Protein AF-A0A8C5P7H6-F1 (afdb_monomer_lite)

Foldseek 3Di:
DDDPPPPPVVVVVVVVLVVVLPDDCPDPVNVVVVLVVLAVVLVVCVVRVVDDDQQPFEDQAADDPDPPDWHDHPNHTHHYDQWDADPNDIAGSDSDCPVVVVVVVVVVVVVVVVVD

pLDDT: mean 71.84, std 12.68, range [38.44, 90.81]

InterPro domains:
  IPR000477 Reverse transcriptase domain [PS50878] (1-116)

Radius of gyration: 18.1 Å; chains: 1; bounding box: 44×23×55 Å

Secondary structure (DSSP, 8-state):
----TT-THHHHHHHHHHHTT-----SHHHHHHHHHHHHHHHHHHHHTT----TTT-EEE--STT------EETTEEPEEESEEEETTEEEETT--THHHHHHHHHHHHHHHTT--

Sequence (116 aa):
SGVPQGSVIGPILFNLFINDLEIGIESHQDVTSLQGDLDKLGDWALKWQMRFNLDKCKVMHFGVKNTQVIYTLNGTELGKSKQEKDLGIIIDFKLSNNVQCQTAAAKASKVLSFLG

Organism: NCBI:txid445787

Structure (mmCIF, N/CA/C/O backbone):
data_AF-A0A8C5P7H6-F1
#
_entry.id   AF-A0A8C5P7H6-F1
#
loop_
_atom_site.group_PDB
_atom_site.id
_atom_site.type_symbol
_atom_site.label_atom_id
_atom_site.label_alt_id
_atom_site.label_comp_id
_atom_site.label_asym_id
_atom_site.label_entity_id
_atom_site.label_seq_id
_atom_site.pdbx_PDB_ins_code
_atom_site.Cartn_x
_atom_site.Cartn_y
_atom_site.Cartn_z
_atom_site.occupancy
_atom_site.B_iso_or_equiv
_atom_site.auth_seq_id
_atom_site.auth_comp_id
_atom_site.auth_asym_id
_atom_site.auth_atom_id
_atom_site.pdbx_PDB_model_num
ATOM 1 N N . SER A 1 1 ? -28.343 -5.628 -7.452 1.00 38.44 1 SER A N 1
ATOM 2 C CA . SER A 1 1 ? -28.454 -4.391 -8.242 1.00 38.44 1 SER A CA 1
ATOM 3 C C . SER A 1 1 ? -27.068 -3.974 -8.672 1.00 38.44 1 SER A C 1
ATOM 5 O O . SER A 1 1 ? -26.270 -3.612 -7.821 1.00 38.44 1 SER A O 1
ATOM 7 N N . GLY A 1 2 ? -26.744 -4.183 -9.951 1.00 43.66 2 GLY A N 1
ATOM 8 C CA . GLY A 1 2 ? -25.440 -3.828 -10.510 1.00 43.66 2 GLY A CA 1
ATOM 9 C C . GLY A 1 2 ? -25.240 -2.317 -10.497 1.00 43.66 2 GLY A C 1
ATOM 10 O O . GLY A 1 2 ? -26.204 -1.565 -10.642 1.00 43.66 2 GLY A O 1
ATOM 11 N N . VAL A 1 3 ? -23.997 -1.894 -10.283 1.00 41.62 3 VAL A N 1
ATOM 12 C CA . VAL A 1 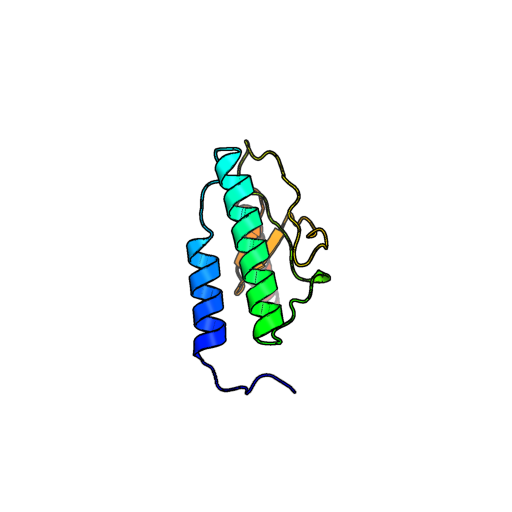3 ? -23.591 -0.487 -10.342 1.00 41.62 3 VAL A CA 1
ATOM 13 C C . VAL A 1 3 ? -24.057 0.101 -11.682 1.00 41.62 3 VAL A C 1
ATOM 15 O O . VAL A 1 3 ? -23.818 -0.531 -12.714 1.00 41.62 3 VAL A O 1
ATOM 18 N N . PRO A 1 4 ? -24.706 1.280 -11.708 1.00 39.12 4 PRO A N 1
ATOM 19 C CA . PRO A 1 4 ? -25.029 1.955 -12.956 1.00 39.12 4 PRO A CA 1
ATOM 20 C C . PRO A 1 4 ? -23.724 2.226 -13.706 1.00 39.12 4 PRO A C 1
ATOM 22 O O . PRO A 1 4 ? -22.885 3.016 -13.262 1.00 39.12 4 PRO A O 1
ATOM 25 N N . GLN A 1 5 ? -23.523 1.527 -14.820 1.00 43.78 5 GLN A N 1
ATOM 26 C CA . GLN A 1 5 ? -22.376 1.708 -15.699 1.00 43.78 5 GLN A CA 1
ATOM 27 C C . GLN A 1 5 ? -22.516 3.076 -16.384 1.00 43.78 5 GLN A C 1
ATOM 29 O O . GLN A 1 5 ? -23.107 3.205 -17.449 1.00 43.78 5 GLN A O 1
ATOM 34 N N . GLY A 1 6 ? -22.045 4.114 -15.697 1.00 47.31 6 GLY A N 1
ATOM 35 C CA . GLY A 1 6 ? -22.173 5.516 -16.102 1.00 47.31 6 GLY A CA 1
ATOM 36 C C . GLY A 1 6 ? -21.444 6.505 -15.186 1.00 47.31 6 GLY A C 1
ATOM 37 O O . GLY A 1 6 ? -21.238 7.652 -15.568 1.00 47.31 6 GLY A O 1
ATOM 38 N N . SER A 1 7 ? -20.988 6.081 -14.002 1.00 54.19 7 SER A N 1
ATOM 39 C CA . SER A 1 7 ? -20.152 6.931 -13.154 1.00 54.19 7 SER A CA 1
ATOM 40 C C . SER A 1 7 ? -18.692 6.858 -13.604 1.00 54.19 7 SER A C 1
ATOM 42 O O . SER A 1 7 ? -17.914 6.046 -13.109 1.00 54.19 7 SER A O 1
ATOM 44 N N . VAL A 1 8 ? -18.307 7.741 -14.529 1.00 52.78 8 VAL A N 1
ATOM 45 C CA . VAL A 1 8 ? -16.895 8.045 -14.858 1.00 52.78 8 VAL A CA 1
ATOM 46 C C . VAL A 1 8 ? -16.083 8.414 -13.607 1.00 52.78 8 VAL A C 1
ATOM 48 O O . VAL A 1 8 ? -14.866 8.278 -13.587 1.00 52.78 8 VAL A O 1
ATOM 51 N N . ILE A 1 9 ? -16.773 8.815 -12.537 1.00 56.66 9 ILE A N 1
ATOM 52 C CA . ILE A 1 9 ? -16.209 9.207 -11.250 1.00 56.66 9 ILE A CA 1
ATOM 53 C C . ILE A 1 9 ? -15.735 7.995 -10.433 1.00 56.66 9 ILE A C 1
ATOM 55 O O . ILE A 1 9 ? -14.771 8.130 -9.696 1.00 56.66 9 ILE A O 1
ATOM 59 N N . GLY A 1 10 ? -16.339 6.808 -10.568 1.00 61.69 10 GLY A N 1
ATOM 60 C CA . GLY A 1 10 ? -15.924 5.614 -9.811 1.00 61.69 10 GLY A CA 1
ATOM 61 C C . GLY A 1 10 ? -14.480 5.174 -10.109 1.00 61.69 10 GLY A C 1
ATOM 62 O O . GLY A 1 10 ? -13.680 5.075 -9.181 1.00 61.69 10 GLY A O 1
ATOM 63 N N . PRO A 1 11 ? -14.110 4.971 -11.389 1.00 60.47 11 PRO A N 1
ATOM 64 C CA . PRO A 1 11 ? -12.733 4.678 -11.788 1.00 60.47 11 PRO A CA 1
ATOM 65 C C . PRO A 1 11 ? -11.761 5.831 -11.509 1.00 60.47 11 PRO A C 1
ATOM 67 O O . PRO A 1 11 ? -10.609 5.583 -11.174 1.00 60.47 11 PRO A O 1
ATOM 70 N N . ILE A 1 12 ? -12.214 7.088 -11.620 1.00 57.47 12 ILE A N 1
ATOM 71 C CA . ILE A 1 12 ? -11.381 8.262 -11.322 1.00 57.47 12 ILE A CA 1
ATOM 72 C C . ILE A 1 12 ? -11.096 8.359 -9.822 1.00 57.47 12 ILE A C 1
ATOM 74 O O . ILE A 1 12 ? -9.944 8.538 -9.461 1.00 57.47 12 ILE A O 1
ATOM 78 N N . LEU A 1 13 ? -12.097 8.190 -8.954 1.00 57.94 13 LEU A N 1
ATOM 79 C CA . LEU A 1 13 ? -11.914 8.136 -7.500 1.00 57.94 13 LEU A CA 1
ATOM 80 C C . LEU A 1 13 ? -11.026 6.963 -7.103 1.00 57.94 13 LEU A C 1
ATOM 82 O O . LEU A 1 13 ? -10.156 7.144 -6.267 1.00 57.94 13 LEU A O 1
ATOM 86 N N . PHE A 1 14 ? -11.203 5.792 -7.720 1.00 59.88 14 PHE A N 1
ATOM 87 C CA . PHE A 1 14 ? -10.327 4.645 -7.488 1.00 59.88 14 PHE A CA 1
ATOM 88 C C . PHE A 1 14 ? -8.872 4.963 -7.862 1.00 59.88 14 PHE A C 1
ATOM 90 O O . PHE A 1 14 ? -7.981 4.744 -7.051 1.00 59.88 14 PHE A O 1
ATOM 97 N N . ASN A 1 15 ? -8.629 5.554 -9.037 1.00 55.16 15 ASN A N 1
ATOM 98 C CA . ASN A 1 15 ? -7.283 5.952 -9.460 1.00 55.16 15 ASN A CA 1
ATOM 99 C C . ASN A 1 15 ? -6.697 7.081 -8.595 1.00 55.16 15 ASN A C 1
ATOM 101 O O . ASN A 1 15 ? -5.515 7.037 -8.280 1.00 55.16 15 ASN A O 1
ATOM 105 N N . LEU A 1 16 ? -7.498 8.074 -8.189 1.00 53.09 16 LEU A N 1
ATOM 106 C CA . LEU A 1 16 ? -7.054 9.157 -7.303 1.00 53.09 16 LEU A CA 1
ATOM 107 C C . LEU A 1 16 ? -6.661 8.603 -5.926 1.00 53.09 16 LEU A C 1
ATOM 109 O O . LEU A 1 16 ? -5.624 8.965 -5.390 1.00 53.09 16 LEU A O 1
ATOM 113 N N . PHE A 1 17 ? -7.453 7.665 -5.401 1.00 55.91 17 PHE A N 1
ATOM 114 C CA . PHE A 1 17 ? -7.213 7.035 -4.104 1.00 55.91 17 PHE A CA 1
ATOM 115 C C . PHE A 1 17 ? -6.000 6.096 -4.131 1.00 55.91 17 PHE A C 1
ATOM 117 O O . PHE A 1 17 ? -5.252 6.050 -3.167 1.00 55.91 17 PHE A O 1
ATOM 124 N N . ILE A 1 18 ? -5.769 5.372 -5.233 1.00 55.91 18 ILE A N 1
ATOM 125 C CA . ILE A 1 18 ? -4.561 4.549 -5.422 1.00 55.91 18 ILE A CA 1
ATOM 126 C C . ILE A 1 18 ? -3.310 5.433 -5.566 1.00 55.91 18 ILE A C 1
ATOM 128 O O . ILE A 1 18 ? -2.271 5.088 -5.010 1.00 55.91 18 ILE A O 1
ATOM 132 N N . ASN A 1 19 ? -3.402 6.572 -6.261 1.00 53.41 19 ASN A N 1
ATOM 133 C CA . ASN A 1 19 ? -2.280 7.508 -6.408 1.00 53.41 19 ASN A CA 1
ATOM 134 C C . ASN A 1 19 ? -1.898 8.186 -5.080 1.00 53.41 19 ASN A C 1
ATOM 136 O O . ASN A 1 19 ? -0.717 8.399 -4.830 1.00 53.41 19 ASN A O 1
ATOM 140 N N . ASP A 1 20 ? -2.867 8.466 -4.204 1.00 52.66 20 ASP A N 1
ATOM 141 C CA . ASP A 1 20 ? -2.605 9.036 -2.872 1.00 52.66 20 ASP A CA 1
ATOM 142 C C . ASP A 1 20 ? -2.057 7.998 -1.862 1.00 52.66 20 ASP A C 1
ATOM 144 O O . ASP A 1 20 ? -1.642 8.365 -0.763 1.00 52.66 20 ASP A O 1
ATOM 148 N N . LEU A 1 21 ? -2.012 6.706 -2.223 1.00 55.91 21 LEU A N 1
ATOM 149 C CA . LEU A 1 21 ? -1.440 5.627 -1.403 1.00 55.91 21 LEU A CA 1
ATOM 150 C C . LEU A 1 21 ? 0.067 5.402 -1.638 1.00 55.91 21 LEU A C 1
ATOM 152 O O . LEU A 1 21 ? 0.640 4.488 -1.038 1.00 55.91 21 LEU A O 1
ATOM 156 N N . GLU A 1 22 ? 0.744 6.232 -2.444 1.00 55.81 22 GLU A N 1
ATOM 157 C CA . GLU A 1 22 ? 2.217 6.267 -2.538 1.00 55.81 22 GLU A CA 1
ATOM 158 C C . GLU A 1 22 ? 2.855 6.889 -1.277 1.00 55.81 22 GLU A C 1
ATOM 160 O O . GLU A 1 22 ? 3.618 7.852 -1.331 1.00 55.81 22 GLU A O 1
ATOM 165 N N . ILE A 1 23 ? 2.554 6.339 -0.102 1.00 56.19 23 ILE A N 1
ATOM 166 C CA . ILE A 1 23 ? 3.201 6.728 1.150 1.00 56.19 23 ILE A CA 1
ATOM 167 C C . ILE A 1 23 ? 4.306 5.713 1.436 1.00 56.19 23 ILE A C 1
ATOM 169 O O . ILE A 1 23 ? 4.063 4.517 1.615 1.00 56.19 23 ILE A O 1
ATOM 173 N N . GLY A 1 24 ? 5.550 6.193 1.464 1.00 62.62 24 GLY A N 1
ATOM 174 C CA . GLY A 1 24 ? 6.681 5.417 1.956 1.00 62.62 24 GLY A CA 1
ATOM 175 C C . GLY A 1 24 ? 6.421 5.003 3.402 1.00 62.62 24 GLY A C 1
ATOM 176 O O . GLY A 1 24 ? 6.344 5.845 4.287 1.00 62.62 24 GLY A O 1
ATOM 177 N N . ILE A 1 25 ? 6.254 3.703 3.638 1.00 68.25 25 ILE A N 1
ATOM 178 C CA . ILE A 1 25 ? 6.032 3.163 4.981 1.00 68.25 25 ILE A CA 1
ATOM 179 C C . ILE A 1 25 ? 7.386 3.102 5.689 1.00 68.25 25 ILE A C 1
ATOM 181 O O . ILE A 1 25 ? 8.155 2.157 5.488 1.00 68.25 25 ILE A O 1
ATOM 185 N N . GLU A 1 26 ? 7.689 4.113 6.498 1.00 69.62 26 GLU A N 1
ATOM 186 C CA . GLU A 1 26 ? 8.960 4.217 7.226 1.00 69.62 26 GLU A CA 1
ATOM 187 C C . GLU A 1 26 ? 8.801 3.890 8.717 1.00 69.62 26 GLU A C 1
ATOM 189 O O . GLU A 1 26 ? 9.773 3.524 9.385 1.00 69.62 26 GLU A O 1
ATOM 194 N N . SER A 1 27 ? 7.573 3.960 9.239 1.00 73.19 27 SER A N 1
ATOM 195 C CA . SER A 1 27 ? 7.264 3.798 10.658 1.00 73.19 27 SER A CA 1
ATOM 196 C C . SER A 1 27 ? 6.086 2.849 10.929 1.00 73.19 27 SER A C 1
ATOM 198 O O . SER A 1 27 ? 5.267 2.540 10.065 1.00 73.19 27 SER A O 1
ATOM 200 N N . HIS A 1 28 ? 5.959 2.401 12.185 1.00 77.56 28 HIS A N 1
ATOM 201 C CA . HIS A 1 28 ? 4.791 1.633 12.649 1.00 77.56 28 HIS A CA 1
ATOM 202 C C . HIS A 1 28 ? 3.473 2.427 12.555 1.00 77.56 28 HIS A C 1
ATOM 204 O O . HIS A 1 28 ? 2.395 1.835 12.455 1.00 77.56 28 HIS A O 1
ATOM 210 N N . GLN A 1 29 ? 3.544 3.759 12.595 1.00 79.88 29 GLN A N 1
ATOM 211 C CA . GLN A 1 29 ? 2.371 4.623 12.465 1.00 79.88 29 GLN A CA 1
ATOM 212 C C . GLN A 1 29 ? 1.846 4.627 11.029 1.00 79.88 29 GLN A C 1
ATOM 214 O O . GLN A 1 29 ? 0.631 4.618 10.840 1.00 79.88 29 GLN A O 1
ATOM 219 N N . ASP A 1 30 ? 2.730 4.532 10.036 1.00 79.31 30 ASP A N 1
ATOM 220 C CA . ASP A 1 30 ? 2.346 4.472 8.620 1.00 79.31 30 ASP A CA 1
ATOM 221 C C . ASP A 1 30 ? 1.632 3.158 8.305 1.00 79.31 30 ASP A C 1
ATOM 223 O O . ASP A 1 30 ? 0.591 3.150 7.655 1.00 79.31 30 ASP A O 1
ATOM 227 N N . VAL A 1 31 ? 2.132 2.046 8.858 1.00 81.81 31 VAL A N 1
ATOM 228 C CA . VAL A 1 31 ? 1.478 0.729 8.769 1.00 81.81 31 VAL A CA 1
ATOM 229 C C . VAL A 1 31 ? 0.054 0.786 9.324 1.00 81.81 31 VAL A C 1
ATOM 231 O O . VAL A 1 31 ? -0.886 0.292 8.703 1.00 81.81 31 VAL A O 1
ATOM 234 N N . THR A 1 32 ? -0.106 1.394 10.501 1.00 85.06 32 THR A N 1
ATOM 235 C CA . THR A 1 32 ? -1.408 1.492 11.175 1.00 85.06 32 THR A CA 1
ATOM 236 C C . THR A 1 32 ? -2.354 2.418 10.411 1.00 85.06 32 THR A C 1
ATOM 238 O O . THR A 1 32 ? -3.533 2.103 10.259 1.00 85.06 32 THR A O 1
ATOM 241 N N . SER A 1 33 ? -1.836 3.532 9.890 1.00 85.25 33 SER A N 1
ATOM 242 C CA . SER A 1 33 ? -2.604 4.480 9.076 1.00 85.25 33 SER A CA 1
ATOM 243 C C . SER A 1 33 ? -3.101 3.824 7.792 1.00 85.25 33 SER A C 1
ATOM 245 O O . SER A 1 33 ? -4.293 3.889 7.500 1.00 85.25 33 SER A O 1
ATOM 247 N N . LEU A 1 34 ? -2.224 3.092 7.096 1.00 83.75 34 LEU A N 1
ATOM 248 C CA . LEU A 1 34 ? -2.576 2.364 5.881 1.00 83.75 34 LEU A CA 1
ATOM 249 C C . LEU A 1 34 ? -3.637 1.288 6.142 1.00 83.75 34 LEU A C 1
ATOM 251 O O . LEU A 1 34 ? -4.586 1.172 5.370 1.00 83.75 34 LEU A O 1
ATOM 255 N N . GLN A 1 35 ? -3.525 0.525 7.235 1.00 88.56 35 GLN A N 1
ATOM 256 C CA . GLN A 1 35 ? -4.573 -0.433 7.603 1.00 88.56 35 GLN A CA 1
ATOM 257 C C . GLN A 1 35 ? -5.908 0.280 7.872 1.00 88.56 35 GLN A C 1
ATOM 259 O O . GLN A 1 35 ? -6.940 -0.165 7.379 1.00 88.56 35 GLN A O 1
ATOM 264 N N . GLY A 1 36 ? -5.894 1.421 8.566 1.00 87.69 36 GLY A N 1
ATOM 265 C CA . GLY A 1 36 ? -7.103 2.217 8.788 1.00 87.69 36 GLY A CA 1
ATOM 266 C C . GLY A 1 36 ? -7.722 2.761 7.495 1.00 87.69 36 GLY A C 1
ATOM 267 O O . GLY A 1 36 ? -8.946 2.846 7.384 1.00 87.69 36 GLY A O 1
ATOM 268 N N . ASP A 1 37 ? -6.913 3.108 6.496 1.00 85.44 37 ASP A N 1
ATOM 269 C CA . ASP A 1 37 ? -7.415 3.535 5.186 1.00 85.44 37 ASP A CA 1
ATOM 270 C C . ASP A 1 37 ? -7.974 2.363 4.369 1.00 85.44 37 ASP A C 1
ATOM 272 O O . ASP A 1 37 ? -9.000 2.525 3.703 1.00 85.44 37 ASP A O 1
ATOM 276 N N . LEU A 1 38 ? -7.387 1.165 4.483 1.00 86.19 38 LEU A N 1
ATOM 277 C CA . LEU A 1 38 ? -7.961 -0.064 3.926 1.00 86.19 38 LEU A CA 1
ATOM 278 C C . LEU A 1 38 ? -9.315 -0.399 4.559 1.00 86.19 38 LEU A C 1
ATOM 280 O O . LEU A 1 38 ? -10.237 -0.792 3.842 1.00 86.19 38 LEU A O 1
ATOM 284 N N . ASP A 1 39 ? -9.468 -0.195 5.866 1.00 89.50 39 ASP A N 1
ATOM 285 C CA . ASP A 1 39 ? -10.738 -0.423 6.560 1.00 89.50 39 ASP A CA 1
ATOM 286 C C . ASP A 1 39 ? -11.819 0.547 6.057 1.00 89.50 39 ASP A C 1
ATOM 288 O O . ASP A 1 39 ? -12.905 0.120 5.656 1.00 89.50 39 ASP A O 1
ATOM 292 N N . LYS A 1 40 ? -11.497 1.846 5.944 1.00 86.12 40 LYS A N 1
ATOM 293 C CA . LYS A 1 40 ? -12.403 2.851 5.348 1.00 86.12 40 LYS A CA 1
ATOM 294 C C . LYS A 1 40 ? -12.759 2.515 3.900 1.00 86.12 40 LYS A C 1
ATOM 296 O O . LYS A 1 40 ? -13.897 2.733 3.479 1.00 86.12 40 LYS A O 1
ATOM 301 N N . LEU A 1 41 ? -11.797 2.007 3.128 1.00 83.25 41 LEU A N 1
ATOM 302 C CA . LEU A 1 41 ? -12.008 1.593 1.742 1.00 83.25 41 LEU A CA 1
ATOM 303 C C . LEU A 1 41 ? -12.950 0.383 1.667 1.00 83.25 41 LEU A C 1
ATOM 305 O O . LEU A 1 41 ? -13.848 0.354 0.820 1.00 83.25 41 LEU A O 1
ATOM 309 N N . GLY A 1 42 ? -12.781 -0.583 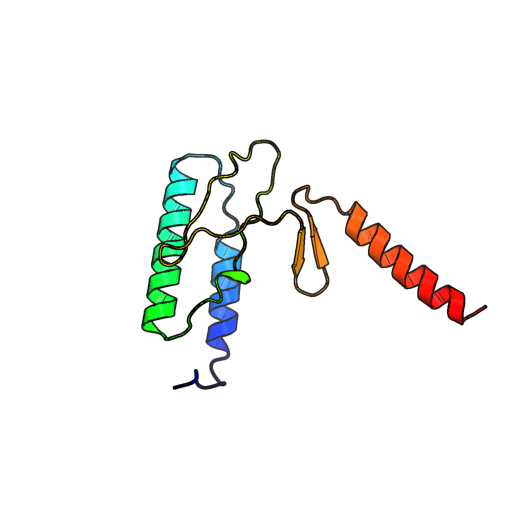2.570 1.00 85.69 42 GLY A N 1
ATOM 310 C CA . GLY A 1 42 ? -13.682 -1.718 2.749 1.00 85.69 42 GLY A CA 1
ATOM 311 C C . GLY A 1 42 ? -15.110 -1.275 3.071 1.00 85.69 42 GLY A C 1
ATOM 312 O O . GLY A 1 42 ? -16.053 -1.657 2.368 1.00 85.69 42 GLY A O 1
ATOM 313 N N . ASP A 1 43 ? -15.263 -0.382 4.048 1.00 86.56 43 ASP A N 1
ATOM 314 C CA . ASP A 1 43 ? -16.553 0.188 4.448 1.00 86.56 43 ASP A CA 1
ATOM 315 C C . ASP A 1 43 ? -17.220 0.973 3.314 1.00 86.56 43 ASP A C 1
ATOM 317 O O . ASP A 1 43 ? -18.423 0.828 3.064 1.00 86.56 43 ASP A O 1
ATOM 321 N N . TRP A 1 44 ? -16.450 1.781 2.581 1.00 84.75 44 TRP A N 1
ATOM 322 C CA . TRP A 1 44 ? -16.937 2.499 1.405 1.00 84.75 44 TRP A CA 1
ATOM 323 C C . TRP A 1 44 ? -17.437 1.519 0.338 1.00 84.75 44 TRP A C 1
ATOM 325 O O . TRP A 1 44 ? -18.562 1.654 -0.151 1.00 84.75 44 TRP A O 1
ATOM 335 N N . ALA A 1 45 ? -16.658 0.486 0.023 1.00 83.75 45 ALA A N 1
ATOM 336 C CA . ALA A 1 45 ? -17.041 -0.535 -0.945 1.00 83.75 45 ALA A CA 1
ATOM 337 C C . ALA A 1 45 ? -18.320 -1.279 -0.533 1.00 83.75 45 ALA A C 1
ATOM 339 O O . ALA A 1 45 ? -19.191 -1.528 -1.373 1.00 83.75 45 ALA A O 1
ATOM 340 N N . LEU A 1 46 ? -18.485 -1.588 0.755 1.00 83.50 46 LEU A N 1
ATOM 341 C CA . LEU A 1 46 ? -19.716 -2.180 1.281 1.00 83.50 46 LEU A CA 1
ATOM 342 C C . LEU A 1 46 ? -20.904 -1.218 1.153 1.00 83.50 46 LEU A C 1
ATOM 344 O O . LEU A 1 46 ? -21.960 -1.611 0.642 1.00 83.50 46 LEU A O 1
ATOM 348 N N . LYS A 1 47 ? -20.724 0.048 1.545 1.00 83.19 47 LYS A N 1
ATOM 349 C CA . LYS A 1 47 ? -21.753 1.097 1.478 1.00 83.19 47 LYS A CA 1
ATOM 350 C C . LYS A 1 47 ? -22.267 1.311 0.057 1.00 83.19 47 LYS A C 1
ATOM 352 O O . LYS A 1 47 ? -23.474 1.417 -0.147 1.00 83.19 47 LYS A O 1
ATOM 357 N N . TRP A 1 48 ? -21.369 1.332 -0.923 1.00 81.81 48 TRP A N 1
ATOM 358 C CA . TRP A 1 48 ? -21.710 1.550 -2.331 1.00 81.81 48 TRP A CA 1
ATOM 359 C C . TRP A 1 48 ? -21.979 0.254 -3.108 1.00 81.81 48 TRP A C 1
ATOM 361 O O . TRP A 1 48 ? -22.179 0.299 -4.319 1.00 81.81 48 TRP A O 1
ATOM 371 N N . GLN A 1 49 ? -22.022 -0.898 -2.425 1.00 81.06 49 GLN A N 1
ATOM 372 C CA . GLN A 1 49 ? -22.226 -2.224 -3.029 1.00 81.06 49 GLN A CA 1
ATOM 373 C C . GLN A 1 49 ? -21.185 -2.569 -4.114 1.00 81.06 49 GLN A C 1
ATOM 375 O O . GLN A 1 49 ? -21.436 -3.378 -5.007 1.00 81.06 49 GLN A O 1
ATOM 380 N N . MET A 1 50 ? -19.990 -1.991 -4.008 1.00 79.50 50 MET A N 1
ATOM 381 C CA . MET A 1 50 ? -18.836 -2.218 -4.876 1.00 79.50 50 MET A CA 1
ATOM 382 C C . MET A 1 50 ? -17.867 -3.203 -4.217 1.00 79.50 50 MET A C 1
ATOM 384 O O . MET A 1 50 ? -16.735 -2.859 -3.898 1.00 79.50 50 MET A O 1
ATOM 388 N N . ARG A 1 51 ? -18.320 -4.439 -3.970 1.00 77.94 51 ARG A N 1
ATOM 389 C CA . ARG A 1 51 ? -17.506 -5.455 -3.282 1.00 77.94 51 ARG A CA 1
ATOM 390 C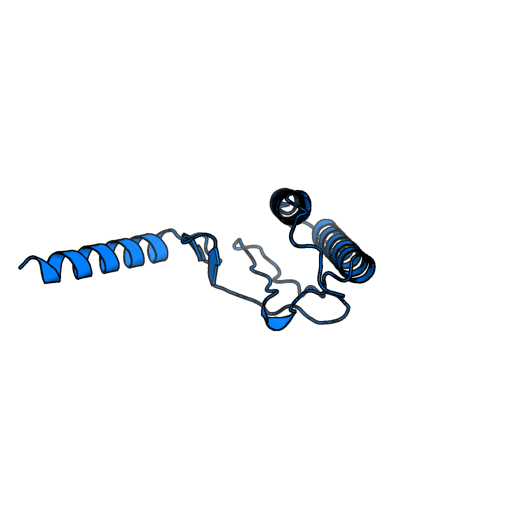 C . ARG A 1 51 ? -16.206 -5.736 -4.041 1.00 77.94 51 ARG A C 1
ATOM 392 O O . ARG A 1 51 ? -16.235 -6.042 -5.232 1.00 77.94 51 ARG A O 1
ATOM 399 N N . PHE A 1 52 ? -15.085 -5.704 -3.326 1.00 79.69 52 PHE A N 1
ATOM 400 C CA . PHE A 1 52 ? -13.793 -6.111 -3.865 1.00 79.69 52 PHE A CA 1
ATOM 401 C C . PHE A 1 52 ? -13.722 -7.626 -4.072 1.00 79.69 52 PHE A C 1
ATOM 403 O O . PHE A 1 52 ? -14.271 -8.406 -3.293 1.00 79.69 52 PHE A O 1
ATOM 410 N N . ASN A 1 53 ? -13.011 -8.040 -5.121 1.00 81.25 53 ASN A N 1
ATOM 411 C CA . ASN A 1 53 ? -12.605 -9.427 -5.291 1.00 81.25 53 ASN A CA 1
ATOM 412 C C . ASN A 1 53 ? -11.283 -9.633 -4.544 1.00 81.25 53 ASN A C 1
ATOM 414 O O . ASN A 1 53 ? -10.226 -9.255 -5.048 1.00 81.25 53 ASN A O 1
ATOM 418 N N . LEU A 1 54 ? -11.366 -10.227 -3.356 1.00 82.50 54 LEU A N 1
ATOM 419 C CA . LEU A 1 54 ? -10.231 -10.399 -2.450 1.00 82.50 54 LEU A CA 1
ATOM 420 C C . LEU A 1 54 ? -9.119 -11.274 -3.046 1.00 82.50 54 LEU A C 1
ATOM 422 O O . LEU A 1 54 ? -7.953 -10.991 -2.806 1.00 82.50 54 LEU A O 1
ATOM 426 N N . ASP A 1 55 ? -9.444 -12.234 -3.918 1.00 79.25 55 ASP A N 1
ATOM 427 C CA . ASP A 1 55 ? -8.438 -13.057 -4.610 1.00 79.25 55 ASP A CA 1
ATOM 428 C C . ASP A 1 55 ? -7.592 -12.240 -5.600 1.00 79.25 55 ASP A C 1
ATOM 430 O O . ASP A 1 55 ? -6.462 -12.604 -5.942 1.00 79.25 55 ASP A O 1
ATOM 434 N N . LYS A 1 56 ? -8.146 -11.125 -6.094 1.00 78.94 56 LYS A N 1
ATOM 435 C CA . LYS A 1 56 ? -7.449 -10.182 -6.979 1.00 78.94 56 LYS A CA 1
ATOM 436 C C . LYS A 1 56 ? -6.753 -9.059 -6.215 1.00 78.94 56 LYS A C 1
ATOM 438 O O . LYS A 1 56 ? -5.861 -8.430 -6.776 1.00 78.94 56 LYS A O 1
ATOM 443 N N . CYS A 1 57 ? -7.139 -8.803 -4.968 1.00 83.19 57 CYS A N 1
ATOM 444 C CA . CYS A 1 57 ? -6.503 -7.805 -4.121 1.00 83.19 57 CYS A CA 1
ATOM 445 C C . CYS A 1 57 ? -5.211 -8.384 -3.541 1.00 83.19 57 CYS A C 1
ATOM 447 O O . CYS A 1 57 ? -5.228 -9.326 -2.751 1.00 83.19 57 CYS A O 1
ATOM 449 N N . LYS A 1 58 ? -4.074 -7.813 -3.938 1.00 82.06 58 LYS A N 1
ATOM 450 C CA . LYS A 1 58 ? -2.761 -8.261 -3.479 1.00 82.06 58 LYS A CA 1
ATOM 451 C C . LYS A 1 58 ? -1.945 -7.095 -2.962 1.00 82.06 58 LYS A C 1
ATOM 453 O O . LYS A 1 58 ? -2.028 -5.990 -3.490 1.00 82.06 58 LYS A O 1
ATOM 458 N N . VAL A 1 59 ? -1.108 -7.376 -1.976 1.00 82.25 59 VAL A N 1
ATOM 459 C CA . VAL A 1 59 ? -0.117 -6.437 -1.458 1.00 82.25 59 VAL A CA 1
ATOM 460 C C . VAL A 1 59 ? 1.220 -6.733 -2.121 1.00 82.25 59 VAL A C 1
ATOM 462 O O . VAL A 1 59 ? 1.707 -7.869 -2.102 1.00 82.25 59 VAL A O 1
ATOM 465 N N . MET A 1 60 ? 1.826 -5.701 -2.699 1.00 79.31 60 MET A N 1
ATOM 466 C CA . MET A 1 60 ? 3.203 -5.741 -3.173 1.00 79.31 60 MET A CA 1
ATOM 467 C C . MET A 1 60 ? 4.056 -4.842 -2.285 1.00 79.31 60 MET A C 1
ATOM 469 O O . MET A 1 60 ? 3.751 -3.672 -2.087 1.00 79.31 60 MET A O 1
ATOM 473 N N . HIS A 1 61 ? 5.126 -5.409 -1.736 1.00 79.19 61 HIS A N 1
ATOM 474 C CA . HIS A 1 61 ? 6.048 -4.695 -0.863 1.00 79.19 61 HIS A CA 1
ATOM 475 C C . HIS A 1 61 ? 7.282 -4.266 -1.650 1.00 79.19 61 HIS A C 1
ATOM 477 O O . HIS A 1 61 ? 8.002 -5.121 -2.169 1.00 79.19 61 HIS A O 1
ATOM 483 N N . PHE A 1 62 ? 7.547 -2.962 -1.689 1.00 73.69 62 PHE A N 1
ATOM 484 C CA . PHE A 1 62 ? 8.741 -2.391 -2.308 1.00 73.69 62 PHE A CA 1
ATOM 485 C C . PHE A 1 62 ? 9.812 -2.055 -1.265 1.00 73.69 62 PHE A C 1
ATOM 487 O O . PHE A 1 62 ? 9.503 -1.752 -0.109 1.00 73.69 62 PHE A O 1
ATOM 494 N N . GLY A 1 63 ? 11.076 -2.077 -1.695 1.00 70.25 63 GLY A N 1
ATOM 495 C CA . GLY A 1 63 ? 12.219 -1.624 -0.900 1.00 70.25 63 GLY A CA 1
ATOM 496 C C . GLY A 1 63 ? 12.859 -2.694 -0.006 1.00 70.25 63 GLY A C 1
ATOM 497 O O . GLY A 1 63 ? 12.239 -3.665 0.417 1.00 70.25 63 GLY A O 1
ATOM 498 N N . VAL A 1 64 ? 14.148 -2.504 0.289 1.00 65.50 64 VAL A N 1
ATOM 499 C CA . VAL A 1 64 ? 14.992 -3.486 1.003 1.00 65.50 64 VAL A CA 1
ATOM 500 C C . VAL A 1 64 ? 14.710 -3.526 2.511 1.00 65.50 64 VAL A C 1
ATOM 502 O O . VAL A 1 64 ? 14.910 -4.553 3.148 1.00 65.50 64 VAL A O 1
ATOM 505 N N . LYS A 1 65 ? 14.224 -2.422 3.090 1.00 67.31 65 LYS A N 1
ATOM 506 C CA . LYS A 1 65 ? 13.927 -2.293 4.529 1.00 67.31 65 LYS A CA 1
ATOM 507 C C . LYS A 1 65 ? 12.479 -2.657 4.894 1.00 67.31 65 LYS A C 1
ATOM 509 O O . LYS A 1 65 ? 12.031 -2.352 5.993 1.00 67.31 65 LYS A O 1
ATOM 514 N N . ASN A 1 66 ? 11.735 -3.275 3.977 1.00 70.75 66 ASN A N 1
ATOM 515 C CA . ASN A 1 66 ? 10.314 -3.537 4.172 1.00 70.75 66 ASN A CA 1
ATOM 516 C C . ASN A 1 66 ? 10.088 -4.713 5.138 1.00 70.75 66 ASN A C 1
ATOM 518 O O . ASN A 1 66 ? 10.577 -5.818 4.907 1.00 70.75 66 ASN A O 1
ATOM 522 N N . THR A 1 67 ? 9.304 -4.490 6.192 1.00 71.88 67 THR A N 1
ATOM 523 C CA . THR A 1 67 ? 8.941 -5.500 7.203 1.00 71.88 67 THR A CA 1
ATOM 524 C C . THR A 1 67 ? 7.891 -6.508 6.720 1.00 71.88 67 THR A C 1
ATOM 526 O O . THR A 1 67 ? 7.560 -7.437 7.451 1.00 71.88 67 THR A O 1
ATOM 529 N N . GLN A 1 68 ? 7.387 -6.366 5.487 1.00 76.75 68 GLN A N 1
ATOM 530 C CA . GLN A 1 68 ? 6.404 -7.253 4.852 1.00 76.75 68 GLN A CA 1
ATOM 531 C C . GLN A 1 68 ? 5.159 -7.505 5.710 1.00 76.75 68 GLN A C 1
ATOM 533 O O . GLN A 1 68 ? 4.701 -8.649 5.851 1.00 76.75 68 GLN A O 1
ATOM 538 N N . VAL A 1 69 ? 4.627 -6.423 6.282 1.00 82.94 69 VAL A N 1
ATOM 539 C CA . VAL A 1 69 ? 3.424 -6.453 7.119 1.00 82.94 69 VAL A CA 1
ATOM 540 C C . VAL A 1 69 ? 2.243 -7.048 6.354 1.00 82.94 69 VAL A C 1
ATOM 542 O O . VAL A 1 69 ? 2.105 -6.867 5.147 1.00 82.94 69 VAL A O 1
ATOM 545 N N . ILE A 1 70 ? 1.409 -7.801 7.063 1.00 86.62 70 ILE A N 1
ATOM 546 C CA . ILE A 1 70 ? 0.187 -8.385 6.518 1.00 86.62 70 ILE A CA 1
ATOM 547 C C . ILE A 1 70 ? -0.938 -7.370 6.700 1.00 86.62 70 ILE A C 1
ATOM 549 O O . ILE A 1 70 ? -1.158 -6.893 7.809 1.00 86.62 70 ILE A O 1
ATOM 553 N N . TYR A 1 71 ? -1.637 -7.068 5.610 1.00 87.56 71 TYR A N 1
ATOM 554 C CA . TYR A 1 71 ? -2.821 -6.219 5.625 1.00 87.56 71 TYR A CA 1
ATOM 555 C C . TYR A 1 71 ? -4.075 -7.059 5.437 1.00 87.56 71 TYR A C 1
ATOM 557 O O . TYR A 1 71 ? -4.053 -8.099 4.768 1.00 87.56 71 TYR A O 1
ATOM 565 N N . THR A 1 72 ? -5.177 -6.574 5.995 1.00 90.00 72 THR A N 1
ATOM 566 C CA . THR A 1 72 ? -6.492 -7.195 5.839 1.00 90.00 72 THR A CA 1
ATOM 567 C C . THR A 1 72 ? -7.459 -6.238 5.157 1.00 90.00 72 THR A C 1
ATOM 569 O O . THR A 1 72 ? -7.360 -5.025 5.324 1.00 90.00 72 THR A O 1
ATOM 572 N N . LEU A 1 73 ? -8.389 -6.779 4.374 1.00 86.75 73 LEU A N 1
ATOM 573 C CA . LEU A 1 73 ? -9.488 -6.029 3.775 1.00 86.75 73 LEU A CA 1
ATOM 574 C C . LEU A 1 73 ? -10.787 -6.778 4.055 1.00 86.75 73 LEU A C 1
ATOM 576 O O . LEU A 1 73 ? -10.905 -7.963 3.739 1.00 86.75 73 LEU A O 1
ATOM 580 N N . ASN A 1 74 ? -11.761 -6.100 4.667 1.00 86.06 74 ASN A N 1
ATOM 581 C CA . ASN A 1 74 ? -13.016 -6.716 5.119 1.00 86.06 74 ASN A CA 1
ATOM 582 C C . ASN A 1 74 ? -12.789 -7.968 5.997 1.00 86.06 74 ASN A C 1
ATOM 584 O O . ASN A 1 74 ? -13.494 -8.969 5.860 1.00 86.06 74 ASN A O 1
ATOM 588 N N . GLY A 1 75 ? -11.760 -7.942 6.853 1.00 85.44 75 GLY A N 1
ATOM 589 C CA . GLY A 1 75 ? -11.392 -9.057 7.733 1.00 85.44 75 GLY A CA 1
ATOM 590 C C . GLY A 1 75 ? -10.710 -10.246 7.043 1.00 85.44 75 GLY A C 1
ATOM 591 O O . GLY A 1 75 ? -10.453 -11.250 7.700 1.00 85.44 75 GLY A O 1
ATOM 592 N N . THR A 1 76 ? -10.409 -10.158 5.743 1.00 87.88 76 THR A N 1
ATOM 593 C CA . THR A 1 76 ? -9.664 -11.194 5.008 1.00 87.88 76 THR A CA 1
ATOM 594 C C . THR A 1 76 ? -8.237 -10.734 4.743 1.00 87.88 76 THR A C 1
ATOM 596 O O . THR A 1 76 ? -8.023 -9.604 4.306 1.00 87.88 76 THR A O 1
ATOM 599 N N . GLU A 1 77 ? -7.257 -11.602 4.987 1.00 90.81 77 GLU A N 1
ATOM 600 C CA . GLU A 1 77 ? -5.848 -11.322 4.695 1.00 90.81 77 GLU A CA 1
ATOM 601 C C . GLU A 1 77 ? -5.605 -11.186 3.189 1.00 90.81 77 GLU A C 1
ATOM 603 O O . GLU A 1 77 ? -6.036 -12.021 2.391 1.00 90.81 77 GLU A O 1
ATOM 608 N N . LEU A 1 78 ? -4.891 -10.131 2.797 1.00 87.56 78 LEU A N 1
ATOM 609 C CA . LEU A 1 78 ? -4.532 -9.906 1.403 1.00 87.56 78 LEU A CA 1
ATOM 610 C C . LEU A 1 78 ? -3.320 -10.752 1.003 1.00 87.56 78 LEU A C 1
ATOM 612 O O . LEU A 1 78 ? -2.307 -10.816 1.705 1.00 87.56 78 LEU A O 1
ATOM 616 N N . GLY A 1 79 ? -3.401 -11.364 -0.178 1.00 85.12 79 GLY A N 1
ATOM 617 C CA . GLY A 1 79 ? -2.306 -12.154 -0.731 1.00 85.12 79 GLY A CA 1
ATOM 618 C C . GLY A 1 79 ? -1.085 -11.293 -1.058 1.00 85.12 79 GLY A C 1
ATOM 619 O O . GLY A 1 79 ? -1.207 -10.157 -1.512 1.00 85.12 79 GLY A O 1
ATOM 620 N N . LYS A 1 80 ? 0.120 -11.837 -0.880 1.00 85.25 80 LYS A N 1
ATOM 621 C CA . LYS A 1 80 ? 1.365 -11.153 -1.261 1.00 85.25 80 LYS A CA 1
ATOM 622 C C . LYS A 1 80 ? 1.704 -11.439 -2.723 1.00 85.25 80 LYS A C 1
ATOM 624 O O . LYS A 1 80 ? 1.684 -12.596 -3.144 1.00 85.25 80 LYS A O 1
ATOM 629 N N . SER A 1 81 ? 2.079 -10.410 -3.481 1.00 81.75 81 SER A N 1
ATOM 630 C CA . SER A 1 81 ? 2.610 -10.557 -4.842 1.00 81.75 81 SER A CA 1
ATOM 631 C C . SER A 1 81 ? 4.031 -10.019 -4.948 1.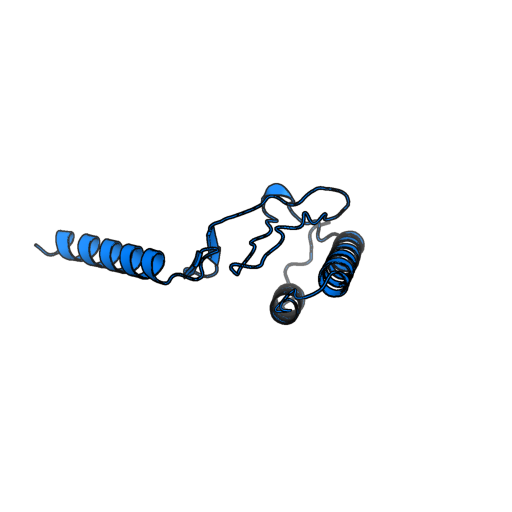00 81.75 81 SER A C 1
ATOM 633 O O . SER A 1 81 ? 4.394 -9.041 -4.301 1.00 81.75 81 SER A O 1
ATOM 635 N N . LYS A 1 82 ? 4.843 -10.666 -5.787 1.00 76.81 82 LYS A N 1
ATOM 636 C CA . LYS A 1 82 ? 6.199 -10.208 -6.135 1.00 76.81 82 LYS A CA 1
ATOM 637 C C . LYS A 1 82 ? 6.242 -9.491 -7.482 1.00 76.81 82 LYS A C 1
ATOM 639 O O . LYS A 1 82 ? 7.226 -8.831 -7.790 1.00 76.81 82 LYS A O 1
ATOM 644 N N . GLN A 1 83 ? 5.205 -9.664 -8.293 1.00 75.31 83 GLN A N 1
ATOM 645 C CA . GLN A 1 83 ? 5.119 -9.088 -9.620 1.00 75.31 83 GLN A CA 1
ATOM 646 C C . GLN A 1 83 ? 3.655 -8.925 -10.003 1.00 75.31 83 GLN A C 1
ATOM 648 O O . GLN A 1 83 ? 2.860 -9.842 -9.807 1.00 75.31 83 GLN A O 1
ATOM 653 N N . GLU A 1 84 ? 3.313 -7.781 -10.572 1.00 76.81 84 GLU A N 1
ATOM 654 C CA . GLU A 1 84 ? 1.970 -7.499 -11.060 1.00 76.81 84 GLU A CA 1
ATOM 655 C C . GLU A 1 84 ? 2.088 -6.697 -12.351 1.00 76.81 84 GLU A C 1
ATOM 657 O O . GLU A 1 84 ? 3.052 -5.957 -12.566 1.00 76.81 84 GLU A O 1
ATOM 662 N N . LYS A 1 85 ? 1.139 -6.911 -13.256 1.00 73.38 85 LYS A N 1
ATOM 663 C CA . LYS A 1 85 ? 1.119 -6.224 -14.539 1.00 73.38 85 LYS A CA 1
ATOM 664 C C . LYS A 1 85 ? 0.018 -5.182 -14.502 1.00 73.38 85 LYS A C 1
ATOM 666 O O . LYS A 1 85 ? -1.152 -5.553 -14.502 1.00 73.38 85 LYS A O 1
ATOM 671 N N . ASP A 1 86 ? 0.398 -3.916 -14.557 1.00 68.12 86 ASP A N 1
ATOM 672 C CA . ASP A 1 86 ? -0.540 -2.802 -14.579 1.00 68.12 86 ASP A CA 1
ATOM 673 C C . ASP A 1 86 ? -0.405 -1.996 -15.874 1.00 68.12 86 ASP A C 1
ATOM 675 O O . ASP A 1 86 ? 0.699 -1.695 -16.323 1.00 68.12 86 ASP A O 1
ATOM 679 N N . LEU A 1 87 ? -1.533 -1.750 -16.547 1.00 72.31 87 LEU A N 1
ATOM 680 C CA . LEU A 1 87 ? -1.631 -1.048 -17.841 1.00 72.31 87 LEU A CA 1
ATOM 681 C C . LEU A 1 87 ? -0.610 -1.473 -18.927 1.00 72.31 87 LEU A C 1
ATOM 683 O O . LEU A 1 87 ? -0.299 -0.722 -19.847 1.00 72.31 87 LEU A O 1
ATOM 687 N N . GLY A 1 88 ? -0.106 -2.712 -18.869 1.00 70.06 88 GLY A N 1
ATOM 688 C CA . GLY A 1 88 ? 0.886 -3.239 -19.817 1.00 70.06 88 GLY A CA 1
ATOM 689 C C . GLY A 1 88 ? 2.338 -3.186 -19.334 1.00 70.06 88 GLY A C 1
ATOM 690 O O . GLY A 1 88 ? 3.190 -3.828 -19.956 1.00 70.06 88 GLY A O 1
ATOM 691 N N . ILE A 1 89 ? 2.597 -2.510 -18.219 1.00 69.81 89 ILE A N 1
ATOM 692 C CA . ILE A 1 89 ? 3.885 -2.414 -17.534 1.00 69.81 89 ILE A CA 1
ATOM 693 C C . ILE A 1 89 ? 3.962 -3.529 -16.487 1.00 69.81 89 ILE A C 1
ATOM 695 O O . ILE A 1 89 ? 2.994 -3.806 -15.785 1.00 69.81 89 ILE A O 1
ATOM 699 N N . ILE A 1 90 ? 5.100 -4.219 -16.418 1.00 73.50 90 ILE A N 1
ATOM 700 C CA . ILE A 1 90 ? 5.340 -5.251 -15.404 1.00 73.50 90 ILE A CA 1
ATOM 701 C C . ILE A 1 90 ? 6.107 -4.595 -14.266 1.00 73.50 90 ILE A C 1
ATOM 703 O O . ILE A 1 90 ? 7.246 -4.176 -14.461 1.00 73.50 90 ILE A O 1
ATOM 707 N N . ILE A 1 91 ? 5.490 -4.546 -13.091 1.00 71.44 91 ILE A N 1
ATOM 708 C CA . ILE A 1 91 ? 6.087 -3.995 -11.880 1.00 71.44 91 ILE A CA 1
ATOM 709 C C . ILE A 1 91 ? 6.566 -5.167 -11.019 1.00 71.44 91 ILE A C 1
ATOM 711 O O . ILE A 1 91 ? 5.802 -6.074 -10.690 1.00 71.44 91 ILE A O 1
ATOM 715 N N . ASP A 1 92 ? 7.859 -5.167 -10.713 1.00 75.12 92 ASP A N 1
ATOM 716 C CA . ASP A 1 92 ? 8.564 -6.121 -9.850 1.00 75.12 92 ASP A CA 1
ATOM 717 C C . ASP A 1 92 ? 8.767 -5.481 -8.466 1.00 75.12 92 ASP A C 1
ATOM 719 O O . ASP A 1 92 ? 9.070 -4.293 -8.379 1.00 75.12 92 ASP A O 1
ATOM 723 N N . PHE A 1 93 ? 8.664 -6.262 -7.389 1.00 70.06 93 PHE A N 1
ATOM 724 C CA . PHE A 1 93 ? 8.987 -5.842 -6.018 1.00 70.06 93 PHE A CA 1
ATOM 725 C C . PHE A 1 93 ? 10.391 -5.219 -5.852 1.00 70.06 93 PHE A C 1
ATOM 727 O O . PHE A 1 93 ? 10.620 -4.427 -4.937 1.00 70.06 93 PHE A O 1
ATOM 734 N N . LYS A 1 94 ? 11.345 -5.557 -6.730 1.00 64.88 94 LYS A N 1
ATOM 735 C CA . LYS A 1 94 ? 12.690 -4.957 -6.799 1.00 64.88 94 LYS A CA 1
ATOM 736 C C . LYS A 1 94 ? 12.738 -3.639 -7.574 1.00 64.88 94 LYS A C 1
ATOM 738 O O . LYS A 1 94 ? 13.817 -3.060 -7.669 1.00 64.88 94 LYS A O 1
ATOM 743 N N . LEU A 1 95 ? 11.624 -3.211 -8.177 1.00 62.00 95 LEU A N 1
ATOM 744 C CA . LEU A 1 95 ? 11.540 -2.085 -9.119 1.00 62.00 95 LEU A CA 1
ATOM 745 C C . LEU A 1 95 ? 12.604 -2.177 -10.230 1.00 62.00 95 LEU A C 1
ATOM 747 O O . LEU A 1 95 ? 13.126 -1.176 -10.715 1.00 62.00 95 LEU A O 1
ATOM 751 N N . SER A 1 96 ? 12.975 -3.403 -10.620 1.00 59.19 96 SER A N 1
ATOM 752 C CA . SER A 1 96 ? 13.997 -3.625 -11.636 1.00 59.19 96 SER A CA 1
ATOM 753 C C . SER A 1 96 ? 13.376 -3.595 -13.029 1.00 59.19 96 SER A C 1
ATOM 755 O O . SER A 1 96 ? 12.561 -4.448 -13.376 1.00 59.19 96 SER A O 1
ATOM 757 N N . ASN A 1 97 ? 13.849 -2.684 -13.883 1.00 59.31 97 ASN A N 1
ATOM 758 C CA . ASN A 1 97 ? 13.449 -2.615 -15.297 1.00 59.31 97 ASN A CA 1
ATOM 759 C C . ASN A 1 97 ? 13.868 -3.848 -16.121 1.00 59.31 97 ASN A C 1
ATOM 761 O O . ASN A 1 97 ? 13.502 -3.971 -17.289 1.00 59.31 97 ASN A O 1
ATOM 765 N N . ASN A 1 98 ? 14.636 -4.778 -15.544 1.00 64.75 98 ASN A N 1
ATOM 766 C CA . ASN A 1 98 ? 15.236 -5.892 -16.272 1.00 64.75 98 ASN A CA 1
ATOM 767 C C . ASN A 1 98 ? 14.177 -6.831 -16.877 1.00 64.75 98 ASN A C 1
ATOM 769 O O . ASN A 1 98 ? 14.279 -7.209 -18.042 1.00 64.75 98 ASN A O 1
ATOM 773 N N . VAL A 1 99 ? 13.103 -7.132 -16.136 1.00 64.81 99 VAL A N 1
ATOM 774 C CA . VAL A 1 99 ? 12.008 -7.985 -16.640 1.00 64.81 99 VAL A CA 1
ATOM 775 C C . VAL A 1 99 ? 11.251 -7.309 -17.783 1.00 64.81 99 VAL A C 1
ATOM 777 O O . VAL A 1 99 ? 10.921 -7.951 -18.784 1.00 64.81 99 VAL A O 1
ATOM 780 N N . GLN A 1 100 ? 10.997 -6.007 -17.668 1.00 64.25 100 GLN A N 1
ATOM 781 C CA . GLN A 1 100 ? 10.305 -5.246 -18.702 1.00 64.25 100 GLN A CA 1
ATOM 782 C C . GLN A 1 100 ? 11.145 -5.150 -19.981 1.00 64.25 100 GLN A C 1
ATOM 784 O O . GLN A 1 100 ? 10.626 -5.417 -21.067 1.00 64.25 100 GLN A O 1
ATOM 789 N N . CYS A 1 101 ? 12.447 -4.875 -19.857 1.00 64.69 101 CYS A N 1
ATOM 790 C CA . CYS A 1 101 ? 13.381 -4.853 -20.982 1.00 64.69 101 CYS A CA 1
ATOM 791 C C . CYS A 1 101 ? 13.486 -6.221 -21.670 1.00 64.69 101 CYS A C 1
ATOM 793 O O . CYS A 1 101 ? 13.387 -6.293 -22.894 1.00 64.69 101 CYS A O 1
ATOM 795 N N . GLN A 1 102 ? 13.612 -7.312 -20.908 1.00 68.31 102 GLN A N 1
ATOM 796 C CA . GLN A 1 102 ? 13.649 -8.670 -21.467 1.00 68.31 102 GLN A CA 1
ATOM 797 C C . GLN A 1 102 ? 12.343 -9.032 -22.180 1.00 68.31 102 GLN A C 1
ATOM 799 O O . GLN A 1 102 ? 12.368 -9.615 -23.262 1.00 68.31 102 GLN A O 1
ATOM 804 N N . THR A 1 103 ? 11.195 -8.641 -21.623 1.00 67.44 103 THR A N 1
ATOM 805 C CA . THR A 1 103 ? 9.882 -8.911 -22.228 1.00 67.44 103 THR A CA 1
ATOM 806 C C . THR A 1 103 ? 9.669 -8.106 -23.512 1.00 67.44 103 THR A C 1
ATOM 808 O O . THR A 1 103 ? 9.136 -8.633 -24.492 1.00 67.44 103 THR A O 1
ATOM 811 N N . ALA A 1 104 ? 10.090 -6.838 -23.535 1.00 69.31 104 ALA A N 1
ATOM 812 C CA . ALA A 1 104 ? 10.045 -5.993 -24.726 1.00 69.31 104 ALA A CA 1
ATOM 813 C C . ALA A 1 104 ? 10.981 -6.524 -25.824 1.00 69.31 104 ALA A C 1
ATOM 815 O O . ALA A 1 104 ? 10.552 -6.675 -26.970 1.00 69.31 104 AL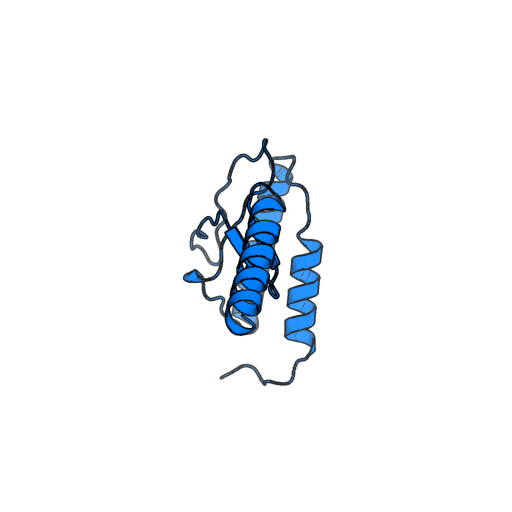A A O 1
ATOM 816 N N . ALA A 1 105 ? 12.213 -6.894 -25.460 1.00 72.94 105 ALA A N 1
ATOM 817 C CA . ALA A 1 105 ? 13.176 -7.502 -26.373 1.00 72.94 105 ALA A CA 1
ATOM 818 C C . ALA A 1 105 ? 12.655 -8.831 -26.940 1.00 72.94 105 ALA A C 1
ATOM 820 O O . ALA A 1 105 ? 12.677 -9.028 -28.150 1.00 72.94 105 ALA A O 1
ATOM 821 N N . ALA A 1 106 ? 12.090 -9.709 -26.105 1.00 74.69 106 ALA A N 1
ATOM 822 C CA . ALA A 1 106 ? 11.519 -10.979 -26.553 1.00 74.69 106 ALA A CA 1
ATOM 823 C C . ALA A 1 106 ? 10.349 -10.787 -27.534 1.00 74.69 106 ALA A C 1
ATOM 825 O O . ALA A 1 106 ? 10.240 -11.514 -28.523 1.00 74.69 106 ALA A O 1
ATOM 826 N N . LYS A 1 107 ? 9.486 -9.789 -27.300 1.00 74.56 107 LYS A N 1
ATOM 827 C CA . LYS A 1 107 ? 8.411 -9.442 -28.242 1.00 74.56 107 LYS A CA 1
ATOM 828 C C . LYS A 1 107 ? 8.960 -8.929 -29.571 1.00 74.56 107 LYS A C 1
ATOM 830 O O . LYS A 1 107 ? 8.474 -9.363 -30.612 1.00 74.56 107 LYS A O 1
ATOM 835 N N . ALA A 1 108 ? 9.965 -8.055 -29.542 1.00 72.25 108 ALA A N 1
ATOM 836 C CA . ALA A 1 108 ? 10.604 -7.539 -30.750 1.00 72.25 108 ALA A CA 1
ATOM 837 C C . ALA A 1 108 ? 11.281 -8.662 -31.555 1.00 72.25 108 ALA A C 1
ATOM 839 O O . ALA A 1 108 ? 11.054 -8.772 -32.758 1.00 72.25 108 ALA A O 1
ATOM 840 N N . SER A 1 109 ? 12.014 -9.558 -30.886 1.00 77.12 109 SER A N 1
ATOM 841 C CA . SER A 1 109 ? 12.652 -10.717 -31.521 1.00 77.12 109 SER A CA 1
ATOM 842 C C . SER A 1 109 ? 11.638 -11.669 -32.154 1.00 77.12 109 SER A C 1
ATOM 844 O O . SER A 1 109 ? 11.876 -12.182 -33.244 1.00 77.12 109 SER A O 1
ATOM 846 N N . LYS A 1 110 ? 10.477 -11.867 -31.516 1.00 73.62 110 LYS A N 1
ATOM 847 C CA . LYS A 1 110 ? 9.399 -12.695 -32.071 1.00 73.62 110 LYS A CA 1
ATOM 848 C C . LYS A 1 110 ? 8.777 -12.078 -33.325 1.00 73.62 110 LYS A C 1
ATOM 850 O O . LYS A 1 110 ? 8.424 -12.811 -34.237 1.00 73.62 110 LYS A O 1
ATOM 855 N N . VAL A 1 111 ? 8.638 -10.753 -33.391 1.00 74.38 111 VAL A N 1
ATOM 856 C CA . VAL A 1 111 ? 8.163 -10.066 -34.608 1.00 74.38 111 VAL A CA 1
ATOM 857 C C . VAL A 1 111 ? 9.206 -10.160 -35.722 1.00 74.38 111 VAL A C 1
ATOM 859 O O . VAL A 1 111 ? 8.852 -10.443 -36.863 1.00 74.38 111 VAL A O 1
ATOM 862 N N . LEU A 1 112 ? 10.488 -9.999 -35.387 1.00 70.62 112 LEU A N 1
ATOM 863 C CA . LEU A 1 112 ? 11.588 -10.099 -36.3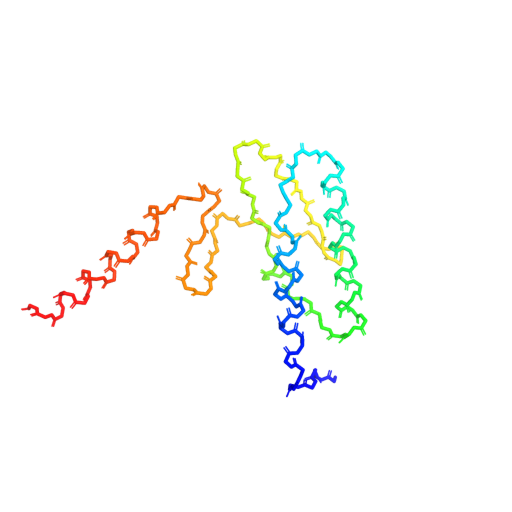45 1.00 70.62 112 LEU A CA 1
ATOM 864 C C . LEU A 1 112 ? 11.684 -11.495 -36.982 1.00 70.62 112 LEU A C 1
ATOM 866 O O . LEU A 1 112 ? 11.935 -11.592 -38.177 1.00 70.62 112 LEU A O 1
ATOM 870 N N . SER A 1 113 ? 11.407 -12.566 -36.230 1.00 68.00 113 SER A N 1
ATOM 871 C CA . SER A 1 113 ? 11.407 -13.935 -36.769 1.00 68.00 113 SER A CA 1
ATOM 872 C C . SER A 1 113 ? 10.277 -14.243 -37.760 1.00 68.00 113 SER A C 1
ATOM 874 O O . SER A 1 113 ? 10.307 -15.296 -38.378 1.00 68.00 113 SER A O 1
ATOM 876 N N . PHE A 1 114 ? 9.271 -13.374 -37.899 1.00 67.50 114 PHE A N 1
ATOM 877 C CA . PHE A 1 114 ? 8.241 -13.509 -38.940 1.00 67.50 114 PHE A CA 1
ATOM 878 C C . PHE A 1 114 ? 8.593 -12.759 -40.235 1.00 67.50 114 PHE A C 1
ATOM 880 O O . PHE A 1 114 ? 7.866 -12.880 -41.217 1.00 67.50 114 PHE A O 1
ATOM 887 N N . LEU A 1 115 ? 9.664 -11.958 -40.228 1.00 62.91 115 LEU A N 1
ATOM 888 C CA . LEU A 1 115 ? 10.114 -11.145 -41.364 1.00 62.91 115 LEU A CA 1
ATOM 889 C C . LEU A 1 115 ? 11.369 -11.709 -42.056 1.00 62.91 115 LEU A C 1
ATOM 891 O O . LEU A 1 115 ? 11.830 -11.107 -43.025 1.00 62.91 115 LEU A O 1
ATOM 895 N N . GLY A 1 116 ? 11.923 -12.819 -41.560 1.00 45.81 116 GLY A N 1
ATOM 896 C CA . GLY A 1 116 ? 13.004 -13.584 -42.193 1.00 45.81 116 GLY A CA 1
ATOM 897 C C . GLY A 1 116 ? 12.512 -14.957 -42.615 1.00 45.81 116 GLY A C 1
ATOM 898 O O . GLY A 1 116 ? 13.020 -15.450 -43.643 1.00 45.81 116 GLY A O 1
#